Protein AF-A0A1B0D3Q1-F1 (afdb_monomer_lite)

Organism: Phlebotomus papatasi (NCBI:txid29031)

Structure (mmCIF, N/CA/C/O backbone):
data_AF-A0A1B0D3Q1-F1
#
_entry.id   AF-A0A1B0D3Q1-F1
#
loop_
_atom_site.group_PDB
_atom_site.id
_atom_site.type_symbol
_atom_site.label_atom_id
_atom_site.label_alt_id
_atom_site.label_comp_id
_atom_site.label_asym_id
_atom_site.label_entity_id
_atom_site.label_seq_id
_atom_site.pdbx_PDB_ins_code
_atom_site.Cartn_x
_atom_site.Cartn_y
_atom_site.Cartn_z
_atom_site.occupancy
_atom_site.B_iso_or_equiv
_atom_site.auth_seq_id
_atom_site.auth_comp_id
_atom_site.auth_asym_id
_atom_site.auth_atom_id
_atom_site.pdbx_PDB_model_num
ATOM 1 N N . ILE A 1 1 ? 5.737 23.248 0.598 1.00 32.25 1 ILE A N 1
ATOM 2 C CA . ILE A 1 1 ? 5.840 23.048 2.063 1.00 32.25 1 ILE A CA 1
ATOM 3 C C . ILE A 1 1 ? 6.416 21.658 2.251 1.00 32.25 1 ILE A C 1
ATOM 5 O O . ILE A 1 1 ? 5.690 20.685 2.126 1.00 32.25 1 ILE A O 1
ATOM 9 N N . TYR A 1 2 ? 7.735 21.567 2.399 1.00 24.80 2 TYR A N 1
ATOM 10 C CA . TYR A 1 2 ? 8.427 20.301 2.611 1.00 24.80 2 TYR A CA 1
ATOM 11 C C . TYR A 1 2 ? 8.549 20.098 4.118 1.00 24.80 2 TYR A C 1
ATOM 13 O O . TYR A 1 2 ? 9.146 20.929 4.801 1.00 24.80 2 TYR A O 1
ATOM 21 N N . ARG A 1 3 ? 7.948 19.033 4.650 1.00 24.84 3 ARG A N 1
ATOM 22 C CA . ARG A 1 3 ? 8.290 18.532 5.981 1.00 24.84 3 ARG A CA 1
ATOM 23 C C . ARG A 1 3 ? 8.959 17.183 5.801 1.00 24.84 3 ARG A C 1
ATOM 25 O O . ARG A 1 3 ? 8.332 16.208 5.409 1.00 24.84 3 ARG A O 1
ATOM 32 N N . HIS A 1 4 ? 10.262 17.201 6.033 1.00 24.38 4 HIS A N 1
ATOM 33 C CA . HIS A 1 4 ? 11.116 16.036 6.118 1.00 24.38 4 HIS A CA 1
ATOM 34 C C . HIS A 1 4 ? 10.765 15.317 7.428 1.00 24.38 4 HIS A C 1
ATOM 36 O O . HIS A 1 4 ? 10.948 15.885 8.503 1.00 24.38 4 HIS A O 1
ATOM 42 N N . TYR A 1 5 ? 10.229 14.102 7.346 1.00 25.27 5 TYR A N 1
ATOM 43 C CA . TYR A 1 5 ? 10.136 13.200 8.490 1.00 25.27 5 TYR A CA 1
ATOM 44 C C . TYR A 1 5 ? 11.041 12.008 8.198 1.00 25.27 5 TYR A C 1
ATOM 46 O O . TYR A 1 5 ? 10.670 11.085 7.478 1.00 25.27 5 TYR A O 1
ATOM 54 N N . ARG A 1 6 ? 12.264 12.081 8.724 1.00 23.25 6 ARG A N 1
ATOM 55 C CA . ARG A 1 6 ? 13.189 10.955 8.824 1.00 23.25 6 ARG A CA 1
ATOM 56 C C . ARG A 1 6 ? 12.822 10.205 10.101 1.00 23.25 6 ARG A C 1
ATOM 58 O O . ARG A 1 6 ? 12.938 10.772 11.184 1.00 23.25 6 ARG A O 1
ATOM 65 N N . PHE A 1 7 ? 12.339 8.974 9.979 1.00 26.28 7 PHE A N 1
ATOM 66 C CA . PHE A 1 7 ? 12.286 8.055 11.113 1.00 26.28 7 PHE A CA 1
ATOM 67 C C . PHE A 1 7 ? 13.544 7.194 11.059 1.00 26.28 7 PHE A C 1
ATOM 69 O O . PHE A 1 7 ? 13.611 6.228 10.306 1.00 26.28 7 PHE A O 1
ATOM 76 N N . ASP A 1 8 ? 14.551 7.587 11.836 1.00 28.39 8 ASP A N 1
ATOM 77 C CA . ASP A 1 8 ? 15.685 6.728 12.157 1.00 28.39 8 ASP A CA 1
ATOM 78 C C . ASP A 1 8 ? 15.248 5.779 13.288 1.00 28.39 8 ASP A C 1
ATOM 80 O O . ASP A 1 8 ? 15.050 6.202 14.424 1.00 28.39 8 ASP A O 1
ATOM 84 N N . SER A 1 9 ? 15.070 4.496 12.976 1.00 26.42 9 SER A N 1
ATOM 85 C CA . SER A 1 9 ? 15.302 3.397 13.925 1.00 26.42 9 SER A CA 1
ATOM 86 C C . SER A 1 9 ? 15.505 2.109 13.128 1.00 26.42 9 SER A C 1
ATOM 88 O O . SER A 1 9 ? 14.565 1.406 12.773 1.00 26.42 9 SER A O 1
ATOM 90 N N . VAL A 1 10 ? 16.761 1.846 12.774 1.00 32.88 10 VAL A N 1
ATOM 91 C CA . VAL A 1 10 ? 17.195 0.528 12.315 1.00 32.88 10 VAL A CA 1
ATOM 92 C C . VAL A 1 10 ? 17.675 -0.194 13.567 1.00 32.88 10 VAL A C 1
ATOM 94 O O . VAL A 1 10 ? 18.812 -0.004 13.989 1.00 32.88 10 VAL A O 1
ATOM 97 N N . GLU A 1 11 ? 16.795 -0.961 14.209 1.00 28.53 11 GLU A N 1
ATOM 98 C CA . GLU A 1 11 ? 17.248 -2.040 15.086 1.00 28.53 11 GLU A CA 1
ATOM 99 C C . GLU A 1 11 ? 17.377 -3.303 14.236 1.00 28.53 11 GLU A C 1
ATOM 101 O O . GLU A 1 11 ? 16.426 -3.778 13.615 1.00 28.53 11 GLU A O 1
ATOM 106 N N . GLU A 1 12 ? 18.607 -3.796 14.171 1.00 35.34 12 GLU A N 1
ATOM 107 C CA . GLU A 1 12 ? 19.036 -4.996 13.471 1.00 35.34 12 GLU A CA 1
ATOM 108 C C . GLU A 1 12 ? 18.378 -6.224 14.131 1.00 35.34 12 GLU A C 1
ATOM 110 O O . GLU A 1 12 ? 18.886 -6.795 15.095 1.00 35.34 12 GLU A O 1
ATOM 115 N N . LEU A 1 13 ? 17.186 -6.604 13.662 1.00 29.36 13 LEU A N 1
ATOM 116 C CA . LEU A 1 13 ? 16.456 -7.760 14.180 1.00 29.36 13 LEU A CA 1
ATOM 117 C C . LEU A 1 13 ? 16.735 -8.988 13.315 1.00 29.36 13 LEU A C 1
ATOM 119 O O . LEU A 1 13 ? 16.306 -9.104 12.168 1.00 29.36 13 LEU A O 1
ATOM 123 N N . SER A 1 14 ? 17.475 -9.916 13.914 1.00 31.17 14 SER A N 1
ATOM 124 C CA . SER A 1 14 ? 17.754 -11.248 13.391 1.00 31.17 14 SER A CA 1
ATOM 125 C C . SER A 1 14 ? 16.471 -12.004 13.012 1.00 31.17 14 SER A C 1
ATOM 127 O O . SER A 1 14 ? 15.450 -11.972 13.701 1.00 31.17 14 SER A O 1
ATOM 129 N N . PHE A 1 15 ? 16.546 -12.688 11.869 1.00 42.88 15 PHE A N 1
ATOM 130 C CA . PHE A 1 15 ? 15.446 -13.362 11.185 1.00 42.88 15 PHE A CA 1
ATOM 131 C C . PHE A 1 15 ? 14.835 -14.491 12.032 1.00 42.88 15 PHE A C 1
ATOM 133 O O . PHE A 1 15 ? 15.349 -15.610 12.059 1.00 42.88 15 PHE A O 1
ATOM 140 N N . HIS A 1 16 ? 13.702 -14.225 12.695 1.00 28.91 16 HIS A N 1
ATOM 141 C CA . HIS A 1 16 ? 12.906 -15.257 13.362 1.00 28.91 16 HIS A CA 1
ATOM 142 C C . HIS A 1 16 ? 11.409 -15.145 12.991 1.00 28.91 16 HIS A C 1
ATOM 144 O O . HIS A 1 16 ? 10.838 -14.057 13.107 1.00 28.91 16 HIS A O 1
ATOM 150 N N . PRO A 1 17 ? 10.719 -16.242 12.592 1.00 35.19 17 PRO A N 1
ATOM 151 C CA . PRO A 1 17 ? 9.353 -16.201 12.035 1.00 35.19 17 PRO A CA 1
ATOM 152 C C . PRO A 1 17 ? 8.269 -15.644 12.972 1.00 35.19 17 PRO A C 1
ATOM 154 O O . PRO A 1 17 ? 7.161 -15.354 12.533 1.00 35.19 17 PRO A O 1
ATOM 157 N N . ARG A 1 18 ? 8.566 -15.488 14.269 1.00 29.66 18 ARG A N 1
ATOM 158 C CA . ARG A 1 18 ? 7.626 -14.965 15.272 1.00 29.66 18 ARG A CA 1
ATOM 159 C C . ARG A 1 18 ? 7.553 -13.432 15.326 1.00 29.66 18 ARG A C 1
ATOM 161 O O . ARG A 1 18 ? 6.660 -12.917 15.983 1.00 29.66 18 ARG A O 1
ATOM 168 N N . ILE A 1 19 ? 8.444 -12.699 14.648 1.00 38.44 19 ILE A N 1
ATOM 169 C CA . ILE A 1 19 ? 8.492 -11.222 14.717 1.00 38.44 19 ILE A CA 1
ATOM 170 C C . ILE A 1 19 ? 7.428 -10.557 13.815 1.00 38.44 19 ILE A C 1
ATOM 172 O O . ILE A 1 19 ? 6.986 -9.441 14.087 1.00 38.44 19 ILE A O 1
ATOM 176 N N . TYR A 1 20 ? 6.900 -11.265 12.811 1.00 38.53 20 TYR A N 1
ATOM 177 C CA . TYR A 1 20 ? 5.835 -10.739 11.945 1.00 38.53 20 TYR A CA 1
ATOM 178 C C . TYR A 1 20 ? 4.463 -10.612 12.627 1.00 38.53 20 TYR A C 1
ATOM 180 O O . TYR A 1 20 ? 3.563 -10.008 12.049 1.00 38.53 20 TYR A O 1
ATOM 188 N N . SER A 1 21 ? 4.277 -11.097 13.863 1.00 38.25 21 SER A N 1
ATOM 189 C CA . SER A 1 21 ? 2.992 -10.945 14.563 1.00 38.25 21 SER A CA 1
ATOM 190 C C . SER A 1 21 ? 2.682 -9.502 14.994 1.00 38.25 21 SER A C 1
ATOM 192 O O . SER A 1 21 ? 1.564 -9.244 15.431 1.00 38.25 21 SER A O 1
ATOM 194 N N . ASN A 1 22 ? 3.638 -8.567 14.880 1.00 40.72 22 ASN A N 1
ATOM 195 C CA . ASN A 1 22 ? 3.482 -7.172 15.317 1.00 40.72 22 ASN A CA 1
ATOM 196 C C . ASN A 1 22 ? 3.715 -6.111 14.227 1.00 40.72 22 ASN A C 1
ATOM 198 O O . ASN A 1 22 ? 3.597 -4.921 14.520 1.00 40.72 22 ASN A O 1
ATOM 202 N N . ILE A 1 23 ? 3.981 -6.489 12.972 1.00 47.00 23 ILE A N 1
ATOM 203 C CA . ILE A 1 23 ? 4.031 -5.508 11.878 1.00 47.00 23 ILE A CA 1
ATOM 204 C C . ILE A 1 23 ? 2.596 -5.247 11.423 1.00 47.00 23 ILE A C 1
ATOM 206 O O . ILE A 1 23 ? 2.022 -5.968 10.609 1.00 47.00 23 ILE A O 1
ATOM 210 N N . SER A 1 24 ? 1.971 -4.225 12.002 1.00 59.94 24 SER A N 1
ATOM 211 C CA . SER A 1 24 ? 0.641 -3.804 11.582 1.00 59.94 24 SER A CA 1
ATOM 212 C C . SER A 1 24 ? 0.722 -3.084 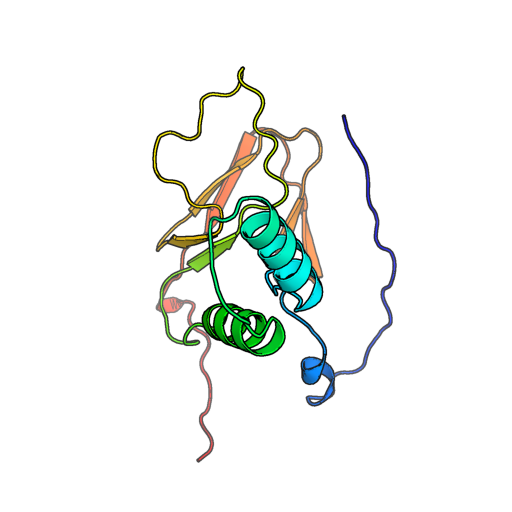10.242 1.00 59.94 24 SER A C 1
ATOM 214 O O . SER A 1 24 ? 1.492 -2.135 10.103 1.00 59.94 24 SER A O 1
ATOM 216 N N . SER A 1 25 ? -0.117 -3.494 9.287 1.00 76.94 25 SER A N 1
ATOM 217 C CA . SER A 1 25 ? -0.323 -2.756 8.038 1.00 76.94 25 SER A CA 1
ATOM 218 C C . SER A 1 25 ? -0.517 -1.268 8.323 1.00 76.94 25 SER A C 1
ATOM 220 O O . SER A 1 25 ? -1.319 -0.894 9.178 1.00 76.94 25 SER A O 1
ATOM 222 N N . ILE A 1 26 ? 0.170 -0.411 7.572 1.00 80.31 26 ILE A N 1
ATOM 223 C CA . ILE A 1 26 ? 0.018 1.043 7.697 1.00 80.31 26 ILE A CA 1
ATOM 224 C C . ILE A 1 26 ? -1.394 1.523 7.307 1.00 80.31 26 ILE A C 1
ATOM 226 O O . ILE A 1 26 ? -1.774 2.648 7.614 1.00 80.31 26 ILE A O 1
ATOM 230 N N . ASN A 1 27 ? -2.175 0.661 6.646 1.00 87.50 27 ASN A N 1
ATOM 231 C CA . ASN A 1 27 ? -3.573 0.894 6.286 1.00 87.50 27 ASN A CA 1
ATOM 232 C C . ASN A 1 27 ? -4.559 0.422 7.372 1.00 87.50 27 ASN A C 1
ATOM 234 O O . ASN A 1 27 ? -5.773 0.496 7.165 1.00 87.50 27 ASN A O 1
ATOM 238 N N . ARG A 1 28 ? -4.059 -0.088 8.507 1.00 89.62 28 ARG A N 1
ATOM 239 C CA . ARG A 1 28 ? -4.871 -0.581 9.621 1.00 89.62 28 ARG A CA 1
ATOM 240 C C . ARG A 1 28 ? -5.671 0.557 10.251 1.00 89.62 28 ARG A C 1
ATOM 242 O O . ARG A 1 28 ? -5.122 1.599 10.595 1.00 89.62 28 ARG A O 1
ATOM 249 N N . LEU A 1 29 ? -6.956 0.313 10.482 1.00 91.75 29 LEU A N 1
ATOM 250 C CA . LEU A 1 29 ? -7.825 1.192 11.252 1.00 91.75 29 LEU A CA 1
ATOM 251 C C . LEU A 1 29 ? -7.815 0.769 12.726 1.00 91.75 29 LEU A C 1
ATOM 253 O O . LEU A 1 29 ? -8.032 -0.407 13.041 1.00 91.75 29 LEU A O 1
ATOM 257 N N . SER A 1 30 ? -7.539 1.709 13.630 1.00 93.25 30 SER A N 1
ATOM 258 C CA . SER A 1 30 ? -7.579 1.445 15.073 1.00 93.25 30 SER A CA 1
ATOM 259 C C . SER A 1 30 ? -9.012 1.549 15.616 1.00 93.25 30 SER A C 1
ATOM 261 O O . SER A 1 30 ? -9.785 2.362 15.101 1.00 93.25 30 SER A O 1
ATOM 263 N N . PRO A 1 31 ? -9.376 0.800 16.678 1.00 95.12 31 PRO A N 1
ATOM 264 C CA . PRO A 1 31 ? -10.666 0.972 17.351 1.00 95.12 31 PRO A CA 1
ATOM 265 C C . PRO A 1 31 ? -10.905 2.422 17.779 1.00 95.12 31 PRO A C 1
ATOM 267 O O . PRO A 1 31 ? -11.985 2.948 17.558 1.00 95.12 31 PRO A O 1
ATOM 270 N N . LYS A 1 32 ? -9.867 3.117 18.257 1.00 95.12 32 LYS A N 1
ATOM 271 C CA . LYS A 1 32 ? -9.951 4.532 18.634 1.00 95.12 32 LYS A CA 1
ATOM 272 C C . LYS A 1 32 ? -10.390 5.436 17.475 1.00 95.12 32 LYS A C 1
ATOM 274 O O . LYS A 1 32 ? -11.255 6.282 17.662 1.00 95.12 32 LYS A O 1
ATOM 279 N N . ASN A 1 33 ? -9.845 5.246 16.268 1.00 94.81 33 ASN A N 1
ATOM 280 C CA . ASN A 1 33 ? -10.295 6.027 15.108 1.00 94.81 33 ASN A CA 1
ATOM 281 C C . ASN A 1 33 ? -11.758 5.730 14.761 1.00 94.81 33 ASN A C 1
ATOM 283 O O . ASN A 1 33 ? -12.480 6.623 14.326 1.00 94.81 33 ASN A O 1
ATOM 287 N N . VAL A 1 34 ? -12.207 4.488 14.962 1.00 96.44 34 VAL A N 1
ATOM 288 C CA . VAL A 1 34 ? -13.617 4.130 14.782 1.00 96.44 34 VAL A CA 1
ATOM 289 C C . VAL A 1 34 ? -14.489 4.791 15.850 1.00 96.44 34 VAL A C 1
ATOM 291 O O . VAL A 1 34 ? -15.518 5.355 15.500 1.00 96.44 34 VAL A O 1
ATOM 294 N N . GLU A 1 35 ? -14.087 4.785 17.123 1.00 95.75 35 GLU A N 1
ATOM 295 C CA . GLU A 1 35 ? -14.813 5.454 18.217 1.00 95.75 35 GLU A CA 1
ATOM 296 C C . GLU A 1 35 ? -14.990 6.953 17.955 1.00 95.75 35 GLU A C 1
ATOM 298 O O . GLU A 1 35 ? -16.086 7.490 18.130 1.00 95.75 35 GLU A O 1
ATOM 303 N N . GLU A 1 36 ? -13.937 7.623 17.483 1.00 95.94 36 GLU A N 1
ATOM 304 C CA . GLU A 1 36 ? -13.979 9.038 17.104 1.00 95.94 36 GLU A CA 1
ATOM 305 C C . GLU A 1 36 ? -15.019 9.285 15.994 1.00 95.94 36 GLU A C 1
ATOM 307 O O . GLU A 1 36 ? -15.860 10.177 16.119 1.00 95.94 36 GLU A O 1
ATOM 312 N N . LEU A 1 37 ? -15.034 8.452 14.946 1.00 94.94 37 LEU A N 1
ATOM 313 C CA . LEU A 1 37 ? -16.021 8.543 13.862 1.00 94.94 37 LEU A CA 1
ATOM 314 C C . LEU A 1 37 ? -17.451 8.251 14.337 1.00 94.94 37 LEU A C 1
ATOM 316 O O . LEU A 1 37 ? -18.383 8.970 13.973 1.00 94.94 37 LEU A O 1
ATOM 320 N N . LEU A 1 38 ? -17.638 7.218 15.161 1.00 94.31 38 LEU A N 1
ATOM 321 C CA . LEU A 1 38 ? -18.941 6.863 15.727 1.00 94.31 38 LEU A CA 1
ATOM 322 C C . LEU A 1 38 ? -19.499 7.993 16.596 1.00 94.31 38 LEU A C 1
ATOM 324 O O . LEU A 1 38 ? -20.684 8.306 16.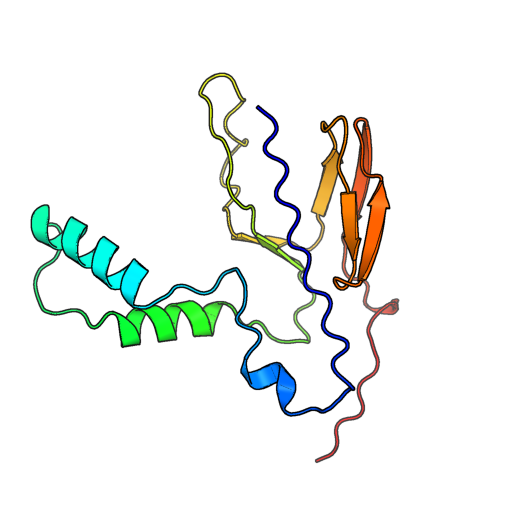496 1.00 94.31 38 LEU A O 1
ATOM 328 N N . THR A 1 39 ? -18.642 8.649 17.380 1.00 92.88 39 THR A N 1
ATOM 329 C CA . THR A 1 39 ? -19.018 9.804 18.205 1.00 92.88 39 THR A CA 1
ATOM 330 C C . THR A 1 39 ? -19.540 10.955 17.341 1.00 92.88 39 THR A C 1
ATOM 332 O O . THR A 1 39 ? -20.595 11.513 17.640 1.00 92.88 39 THR A O 1
ATOM 335 N N . ILE A 1 40 ? -18.858 11.277 16.235 1.00 94.44 40 ILE A N 1
ATOM 336 C CA . ILE A 1 40 ? -19.291 12.327 15.293 1.00 94.44 40 ILE A CA 1
ATOM 337 C C . ILE A 1 40 ? -20.664 11.991 14.691 1.00 94.44 40 ILE A C 1
ATOM 339 O O . ILE A 1 40 ? -21.553 12.842 14.635 1.00 94.44 40 ILE A O 1
ATOM 343 N N . LEU A 1 41 ? -20.866 10.741 14.263 1.00 93.25 41 LEU A N 1
ATOM 344 C CA . LEU A 1 41 ? -22.124 10.304 13.652 1.00 93.25 41 LEU A CA 1
ATOM 345 C C . LEU A 1 41 ? -23.297 10.315 14.642 1.00 93.25 41 LEU A C 1
ATOM 347 O O . LEU A 1 41 ? -24.411 10.688 14.267 1.00 93.25 41 LEU A O 1
ATOM 351 N N . GLN A 1 42 ? -23.051 9.936 15.898 1.00 90.12 42 GLN A N 1
ATOM 352 C CA . GLN A 1 42 ? -24.047 9.995 16.969 1.00 90.12 42 GLN A CA 1
ATOM 353 C C . GLN A 1 42 ? -24.421 11.441 17.310 1.00 90.12 42 GLN A C 1
ATOM 355 O O . GLN A 1 42 ? -25.603 11.743 17.447 1.00 90.12 42 GLN A O 1
ATOM 360 N N . GLN A 1 43 ? -23.447 12.355 17.376 1.00 90.38 43 GLN A N 1
ATOM 361 C CA . GLN A 1 43 ? -23.704 13.784 17.603 1.00 90.38 43 GLN A CA 1
ATOM 362 C C . GLN A 1 43 ? -24.557 14.414 16.494 1.00 90.38 43 GLN A C 1
ATOM 364 O O . GLN A 1 43 ? -25.385 15.279 16.770 1.00 90.38 43 GLN A O 1
ATOM 369 N N . GLY A 1 44 ? -24.385 13.966 15.247 1.00 88.88 44 GLY A N 1
ATOM 370 C CA . GLY A 1 44 ? -25.208 14.397 14.115 1.00 88.88 44 GLY A CA 1
ATOM 371 C C . GLY A 1 44 ? -26.579 13.715 14.013 1.00 88.88 44 GLY A C 1
ATOM 372 O O . GLY A 1 44 ? -27.295 13.969 13.047 1.00 88.88 44 GLY A O 1
ATOM 373 N N . ASN A 1 45 ? -26.951 12.837 14.958 1.00 84.88 45 ASN A N 1
ATOM 374 C CA . ASN A 1 45 ? -28.138 11.969 14.883 1.00 84.88 45 ASN A CA 1
ATOM 375 C C . ASN A 1 45 ? -28.223 11.153 13.573 1.00 84.88 45 ASN A C 1
ATOM 377 O O . ASN A 1 45 ? -29.311 10.801 13.119 1.00 84.88 45 ASN A O 1
ATOM 381 N N . HIS A 1 46 ? -27.081 10.849 12.946 1.00 83.75 46 HIS A N 1
ATOM 382 C CA . HIS A 1 46 ? -27.033 10.099 11.686 1.00 83.75 46 HIS A CA 1
ATOM 383 C C . HIS A 1 46 ? -27.190 8.589 11.894 1.00 83.75 46 HIS A C 1
ATOM 385 O O . HIS A 1 46 ? -27.575 7.877 10.968 1.00 83.75 46 HIS A O 1
ATOM 391 N N . ILE A 1 47 ? -26.890 8.099 13.099 1.00 84.44 47 ILE A N 1
ATOM 392 C CA . ILE A 1 47 ? -26.988 6.689 13.481 1.00 84.44 47 ILE A CA 1
ATOM 393 C C . ILE A 1 47 ? -27.589 6.563 14.885 1.00 84.44 47 ILE A C 1
ATOM 395 O O . ILE A 1 47 ? -27.346 7.404 15.749 1.00 84.44 47 ILE A O 1
ATOM 399 N N . GLY A 1 48 ? -28.357 5.498 15.115 1.00 79.69 48 GLY A N 1
ATOM 400 C CA . GLY A 1 48 ? -28.866 5.116 16.433 1.00 79.69 48 GLY A CA 1
ATOM 401 C C . GLY A 1 48 ? -28.282 3.779 16.890 1.00 79.69 48 GLY A C 1
ATOM 402 O O . GLY A 1 48 ? -27.924 2.940 16.065 1.00 79.69 48 GLY A O 1
ATOM 403 N N . GLY A 1 49 ? -28.217 3.568 18.206 1.00 82.50 49 GLY A N 1
ATOM 404 C CA . GLY A 1 49 ? -27.750 2.316 18.811 1.00 82.50 49 GLY A CA 1
ATOM 405 C C . GLY A 1 49 ? -26.259 2.288 19.167 1.00 82.50 49 GLY A C 1
ATOM 406 O O . GLY A 1 49 ? -25.496 3.205 18.863 1.00 82.50 49 GLY A O 1
ATOM 407 N N . HIS A 1 50 ? -25.860 1.222 19.863 1.00 83.25 50 HIS A N 1
ATOM 408 C CA . HIS A 1 50 ? -24.474 0.985 20.260 1.00 83.25 50 HIS A CA 1
ATOM 409 C C . HIS A 1 50 ? -23.763 0.154 19.186 1.00 83.25 50 HIS A C 1
ATOM 411 O O . HIS A 1 50 ? -24.147 -0.985 18.927 1.00 83.25 50 HIS A O 1
ATOM 417 N N . LEU A 1 51 ? -22.740 0.737 18.560 1.00 91.88 51 LEU A N 1
ATOM 418 C CA . LEU A 1 51 ? -21.848 0.053 17.628 1.00 91.88 51 LEU A CA 1
ATOM 419 C C . LEU A 1 51 ? -20.501 -0.188 18.312 1.00 91.88 51 LEU A C 1
ATOM 421 O O . LEU A 1 51 ? -19.947 0.727 18.918 1.00 91.88 51 LEU A O 1
ATOM 425 N N . ASP A 1 52 ? -19.976 -1.407 18.198 1.00 94.12 52 ASP A N 1
ATOM 426 C CA . ASP A 1 52 ? -18.688 -1.781 18.784 1.00 94.12 52 ASP A CA 1
ATOM 427 C C . ASP A 1 52 ? -17.539 -1.443 17.824 1.00 94.12 52 ASP A C 1
ATOM 429 O O . ASP A 1 52 ? -17.388 -2.026 16.742 1.00 94.12 52 ASP A O 1
ATOM 433 N N . ALA A 1 53 ? -16.703 -0.496 18.242 1.00 95.56 53 ALA A N 1
ATOM 434 C CA . ALA A 1 53 ? -15.554 -0.037 17.482 1.00 95.56 53 ALA A CA 1
ATOM 435 C C . ALA A 1 53 ? -14.496 -1.125 17.243 1.00 95.56 53 ALA A C 1
ATOM 437 O O . ALA A 1 53 ? -13.850 -1.122 16.192 1.00 95.56 53 ALA A O 1
ATOM 438 N N . ASN A 1 54 ? -14.329 -2.076 18.168 1.00 95.88 54 ASN A N 1
ATOM 439 C CA . ASN A 1 54 ? -13.388 -3.181 18.001 1.00 95.88 54 ASN A CA 1
ATOM 440 C C . ASN A 1 54 ? -13.848 -4.119 16.894 1.00 95.88 54 ASN A C 1
ATOM 442 O O . ASN A 1 54 ? -13.043 -4.481 16.038 1.00 95.88 54 ASN A O 1
ATOM 446 N N . VAL A 1 55 ? -15.136 -4.468 16.875 1.00 96.12 55 VAL A N 1
ATOM 447 C CA . VAL A 1 55 ? -15.715 -5.343 15.845 1.00 96.12 55 VAL A CA 1
ATOM 448 C C . VAL A 1 55 ? -15.587 -4.701 14.465 1.00 96.12 55 VAL A C 1
ATOM 450 O O . VAL A 1 55 ? -15.137 -5.346 13.518 1.00 96.12 55 VAL A O 1
ATOM 453 N N . ILE A 1 56 ? -15.906 -3.410 14.350 1.00 96.12 56 ILE A N 1
ATOM 454 C CA . ILE A 1 56 ? -15.795 -2.673 13.085 1.00 96.12 56 ILE A CA 1
ATOM 455 C C . ILE A 1 56 ? -14.335 -2.576 12.630 1.00 96.12 56 ILE A C 1
ATOM 457 O O . ILE A 1 56 ? -14.035 -2.852 11.468 1.00 96.12 56 ILE A O 1
ATOM 461 N N . ALA A 1 57 ? -13.414 -2.214 13.529 1.00 95.56 57 ALA A N 1
ATOM 462 C CA . ALA A 1 57 ? -11.995 -2.135 13.203 1.00 95.56 57 ALA A CA 1
ATOM 463 C C . ALA A 1 57 ? -11.444 -3.505 12.781 1.00 95.56 57 ALA A C 1
ATOM 465 O O . ALA A 1 57 ? -10.699 -3.593 11.807 1.00 95.56 57 ALA A O 1
ATOM 466 N N . GLN A 1 58 ? -11.812 -4.583 13.478 1.00 94.44 58 GLN A N 1
ATOM 467 C CA . GLN A 1 58 ? -11.421 -5.946 13.118 1.00 94.44 58 GLN A CA 1
ATOM 468 C C . GLN A 1 58 ? -11.936 -6.328 11.729 1.00 94.44 58 GLN A C 1
ATOM 470 O O . GLN A 1 58 ? -11.144 -6.774 10.900 1.00 94.44 58 GLN A O 1
ATOM 475 N N . GLU A 1 59 ? -13.218 -6.098 11.443 1.00 95.31 59 GLU A N 1
ATOM 476 C CA . GLU A 1 59 ? -13.805 -6.434 10.144 1.00 95.31 59 GLU A CA 1
ATOM 477 C C . GLU A 1 59 ? -13.203 -5.600 9.005 1.00 95.31 59 GLU A C 1
ATOM 479 O O . GLU A 1 59 ? -12.900 -6.139 7.941 1.00 95.31 59 GLU A O 1
ATOM 484 N N . TYR A 1 60 ? -12.951 -4.306 9.225 1.00 93.44 60 TYR A N 1
ATOM 485 C CA . TYR A 1 60 ? -12.241 -3.470 8.257 1.00 93.44 60 TYR A CA 1
ATOM 486 C C . TYR A 1 60 ? -10.827 -4.001 7.992 1.00 93.44 60 TYR A C 1
ATOM 488 O O . TYR A 1 60 ? -10.430 -4.183 6.842 1.00 93.44 60 TYR A O 1
ATOM 496 N N . ASN A 1 61 ? -10.071 -4.294 9.052 1.00 91.69 61 ASN A N 1
ATOM 497 C CA . ASN A 1 61 ? -8.687 -4.749 8.946 1.00 91.69 61 ASN A CA 1
ATOM 498 C C . ASN A 1 61 ? -8.573 -6.125 8.285 1.00 91.69 61 ASN A C 1
ATOM 500 O O . ASN A 1 61 ? -7.634 -6.357 7.527 1.00 91.69 61 ASN A O 1
ATOM 504 N N . ARG A 1 62 ? -9.548 -7.014 8.503 1.00 89.81 62 ARG A N 1
ATOM 505 C CA . ARG A 1 62 ? -9.623 -8.317 7.830 1.00 89.81 62 ARG A CA 1
ATOM 506 C C . ARG A 1 62 ? -9.718 -8.169 6.309 1.00 89.81 62 ARG A C 1
ATOM 508 O O . ARG A 1 62 ? -9.166 -8.989 5.587 1.00 89.81 62 ARG A O 1
ATOM 515 N N . ARG A 1 63 ? -10.365 -7.106 5.818 1.00 89.25 63 ARG A N 1
ATOM 516 C CA . ARG A 1 63 ? -10.498 -6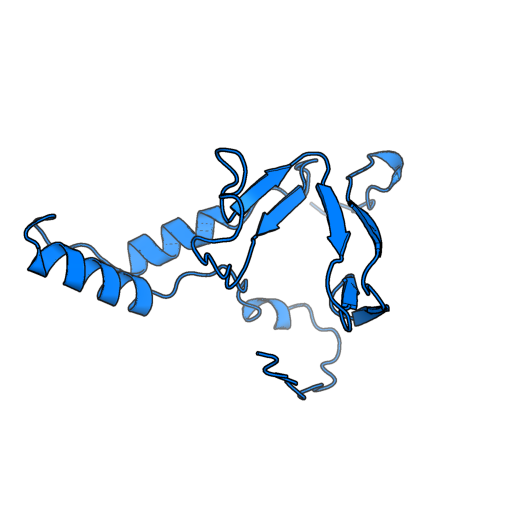.802 4.380 1.00 89.25 63 ARG A CA 1
ATOM 517 C C . ARG A 1 63 ? -9.249 -6.174 3.757 1.00 89.25 63 ARG A C 1
ATOM 519 O O . ARG A 1 63 ? -9.224 -5.982 2.546 1.00 89.25 63 ARG A O 1
ATOM 526 N N . LEU A 1 64 ? -8.233 -5.824 4.552 1.00 87.56 64 LEU A N 1
ATOM 527 C CA . LEU A 1 64 ? -6.943 -5.361 4.025 1.00 87.56 64 LEU A CA 1
ATOM 528 C C . LEU A 1 64 ? -6.099 -6.515 3.477 1.00 87.56 64 LEU A C 1
ATOM 530 O O . LEU A 1 64 ? -5.203 -6.280 2.671 1.00 87.56 64 LEU A O 1
ATOM 534 N N . VAL A 1 65 ? -6.369 -7.739 3.934 1.00 86.56 65 VAL A N 1
ATOM 535 C CA . VAL A 1 65 ? -5.687 -8.947 3.473 1.00 86.56 65 VAL A CA 1
ATOM 536 C C . VAL A 1 65 ? -6.345 -9.418 2.181 1.00 86.56 65 VAL A C 1
ATOM 538 O O . VAL A 1 65 ? -7.569 -9.512 2.099 1.00 86.56 65 VAL A O 1
ATOM 541 N N . PHE A 1 66 ? -5.527 -9.727 1.182 1.00 85.19 66 PHE A N 1
ATOM 542 C CA . PHE A 1 66 ? -5.946 -10.326 -0.081 1.00 85.19 66 PHE A CA 1
ATOM 543 C C . PHE A 1 66 ? -5.131 -11.602 -0.348 1.00 85.19 66 PHE A C 1
ATOM 545 O O . PHE A 1 66 ? -4.072 -11.771 0.266 1.00 85.19 66 PHE A O 1
ATOM 552 N N . PRO A 1 67 ? -5.635 -12.527 -1.186 1.00 86.44 67 PRO A N 1
ATOM 553 C CA . PRO A 1 67 ? -4.954 -13.788 -1.458 1.00 86.44 67 PRO A CA 1
ATOM 554 C C . PRO A 1 67 ? -3.549 -13.568 -2.045 1.00 86.44 67 PRO A C 1
ATOM 556 O O . PRO A 1 67 ? -3.380 -12.666 -2.868 1.00 86.44 67 PRO A O 1
ATOM 559 N N . PRO A 1 68 ? -2.541 -14.367 -1.649 1.00 85.25 68 PRO A N 1
ATOM 560 C CA . PRO A 1 68 ? -1.176 -14.228 -2.163 1.00 85.25 68 PRO A CA 1
ATOM 561 C C . PRO A 1 68 ? -1.055 -14.563 -3.660 1.00 85.25 68 PRO A C 1
ATOM 563 O O . PRO A 1 68 ? -0.080 -14.176 -4.293 1.00 85.25 68 PRO A O 1
ATOM 566 N N . ASP A 1 69 ? -2.036 -15.272 -4.215 1.00 85.31 69 ASP A N 1
ATOM 567 C CA . ASP A 1 69 ? -2.169 -15.650 -5.620 1.00 85.31 69 ASP A CA 1
ATOM 568 C C . ASP A 1 69 ? -3.058 -14.689 -6.433 1.00 85.31 69 ASP A C 1
ATOM 570 O O . ASP A 1 69 ? -3.268 -14.909 -7.627 1.00 85.31 69 ASP A O 1
ATOM 574 N N . ASP A 1 70 ? -3.572 -13.606 -5.830 1.00 89.69 70 ASP A N 1
ATOM 575 C CA . ASP A 1 70 ? -4.281 -12.564 -6.578 1.00 89.69 70 ASP A CA 1
ATOM 576 C C . ASP A 1 70 ? -3.292 -11.856 -7.524 1.00 89.69 70 ASP A C 1
ATOM 578 O O . ASP A 1 70 ? -2.314 -11.261 -7.065 1.00 89.69 70 ASP A O 1
ATOM 582 N N . PRO A 1 71 ? -3.523 -11.869 -8.849 1.00 88.44 71 PRO A N 1
ATOM 583 C CA . PRO A 1 71 ? -2.579 -11.302 -9.802 1.00 88.44 71 PRO A CA 1
ATOM 584 C C . PRO A 1 71 ? -2.625 -9.770 -9.838 1.00 88.44 71 PRO A C 1
ATOM 586 O O . PRO A 1 71 ? -1.931 -9.166 -10.648 1.00 88.44 71 PRO A O 1
ATOM 589 N N . ARG A 1 72 ? -3.469 -9.103 -9.046 1.00 92.00 72 ARG A N 1
ATOM 590 C CA . ARG A 1 72 ? -3.604 -7.641 -9.059 1.00 92.00 72 ARG A CA 1
ATOM 591 C C . ARG A 1 72 ? -2.702 -6.991 -8.017 1.00 92.00 72 ARG A C 1
ATOM 593 O O . ARG A 1 72 ? -2.497 -7.497 -6.921 1.00 92.00 72 ARG A O 1
ATOM 600 N N . LEU A 1 73 ? -2.253 -5.783 -8.327 1.00 91.81 73 LEU A N 1
ATOM 601 C CA . LEU A 1 73 ? -1.586 -4.894 -7.386 1.00 91.81 73 LEU A CA 1
ATOM 602 C C . LEU A 1 73 ? -2.623 -4.191 -6.511 1.00 91.81 73 LEU A C 1
ATOM 604 O O . LEU A 1 73 ? -3.541 -3.553 -7.026 1.00 91.81 73 LEU A O 1
ATOM 608 N N . CYS A 1 74 ? -2.446 -4.248 -5.196 1.00 90.62 74 CYS A N 1
ATOM 609 C CA . CYS A 1 74 ? -3.156 -3.381 -4.261 1.00 90.62 74 CYS A CA 1
ATOM 610 C C . CYS A 1 74 ? -2.357 -2.087 -4.073 1.00 90.62 74 CYS A C 1
ATOM 612 O O . CYS A 1 74 ? -1.158 -2.136 -3.795 1.00 90.62 74 CYS A O 1
ATOM 614 N N . TYR A 1 75 ? -3.004 -0.930 -4.203 1.00 90.62 75 TYR A N 1
ATOM 615 C CA . TYR A 1 75 ? -2.369 0.366 -3.960 1.00 90.62 75 TYR A CA 1
ATOM 616 C C . TYR A 1 75 ? -3.119 1.161 -2.895 1.00 90.62 75 TYR A C 1
ATOM 618 O O . TYR A 1 75 ? -4.324 1.001 -2.713 1.00 90.62 75 TYR A O 1
ATOM 626 N N . SER A 1 76 ? -2.405 2.065 -2.221 1.00 91.00 76 SER A N 1
ATOM 627 C CA . SER A 1 76 ? -2.989 3.061 -1.321 1.00 91.00 76 SER A CA 1
ATOM 628 C C . SER A 1 76 ? -2.304 4.417 -1.489 1.00 91.00 76 SER A C 1
ATOM 630 O O . SER A 1 76 ? -1.083 4.504 -1.370 1.00 91.00 76 SER A O 1
ATOM 632 N N . ILE A 1 77 ? -3.087 5.468 -1.722 1.00 88.94 77 ILE A N 1
ATOM 633 C CA . ILE A 1 77 ? -2.654 6.867 -1.757 1.00 88.94 77 ILE A CA 1
ATOM 634 C C . ILE A 1 77 ? -2.766 7.428 -0.338 1.00 88.94 77 ILE A C 1
ATOM 636 O O . ILE A 1 77 ? -3.787 7.273 0.331 1.00 88.94 77 ILE A O 1
ATOM 640 N N . ARG A 1 78 ? -1.701 8.073 0.136 1.00 87.19 78 ARG A N 1
ATOM 641 C CA . ARG A 1 78 ? -1.574 8.552 1.515 1.00 87.19 78 ARG A CA 1
ATOM 642 C C . ARG A 1 78 ? -1.422 10.062 1.551 1.00 87.19 78 ARG A C 1
ATOM 644 O O . ARG A 1 78 ? -0.715 10.614 0.715 1.00 87.19 78 ARG A O 1
ATOM 651 N N . GLU A 1 79 ? -2.062 10.686 2.542 1.00 84.44 79 GLU A N 1
ATOM 652 C CA . GLU A 1 79 ? -1.964 12.128 2.824 1.00 84.44 79 GLU A CA 1
ATOM 653 C C . GLU A 1 79 ? -2.168 12.998 1.570 1.00 84.44 79 GLU A C 1
ATOM 655 O O . GLU A 1 79 ? -1.408 13.928 1.300 1.00 84.44 79 GLU A O 1
ATOM 660 N N . GLU A 1 80 ? -3.179 12.665 0.759 1.00 82.69 80 GLU A N 1
ATOM 661 C CA . GLU A 1 80 ? -3.455 13.402 -0.472 1.00 82.69 80 GLU A CA 1
ATOM 662 C C . GLU A 1 80 ? -3.833 14.854 -0.153 1.00 82.69 80 GLU A C 1
ATOM 664 O O . GLU A 1 80 ? -4.837 15.133 0.506 1.00 82.69 80 GLU A O 1
ATOM 669 N N . ILE A 1 81 ? -3.047 15.798 -0.669 1.00 79.06 81 ILE A N 1
ATOM 670 C CA . ILE A 1 81 ? -3.330 17.223 -0.517 1.00 79.06 81 ILE A CA 1
ATOM 671 C C . ILE A 1 81 ? -4.225 17.675 -1.673 1.00 79.06 81 ILE A C 1
ATOM 673 O O . ILE A 1 81 ? -3.749 17.999 -2.762 1.00 79.06 81 ILE A O 1
ATOM 677 N N . ARG A 1 82 ? -5.533 17.756 -1.418 1.00 70.75 82 ARG A N 1
ATOM 678 C CA . ARG A 1 82 ? -6.513 18.298 -2.370 1.00 70.75 82 ARG A CA 1
ATOM 679 C C . ARG A 1 82 ? -6.674 19.803 -2.166 1.00 70.75 82 ARG A C 1
ATOM 681 O O . ARG A 1 82 ? -7.440 20.251 -1.319 1.00 70.75 82 ARG A O 1
ATOM 688 N N . VAL A 1 83 ? -5.937 20.597 -2.941 1.00 68.19 83 VAL A N 1
ATOM 689 C CA . VAL A 1 83 ? -6.171 22.050 -3.064 1.00 68.19 83 VAL A CA 1
ATOM 690 C C . VAL A 1 83 ? -6.987 22.298 -4.329 1.00 68.19 83 VAL A C 1
ATOM 692 O O . VAL A 1 83 ? -6.653 21.742 -5.369 1.00 68.19 83 VAL A O 1
ATOM 695 N N . GLY A 1 84 ? -8.011 23.156 -4.274 1.00 62.22 84 GLY A N 1
ATOM 696 C CA . GLY A 1 84 ? -8.963 23.382 -5.378 1.00 62.22 84 GLY A CA 1
ATOM 697 C C . GLY A 1 84 ? -8.388 23.909 -6.705 1.00 62.22 84 GLY A C 1
ATOM 698 O O . GLY A 1 84 ? -9.143 24.101 -7.650 1.00 62.22 84 GLY A O 1
ATOM 699 N N . VAL A 1 85 ? -7.076 24.153 -6.787 1.00 59.44 85 VAL A N 1
ATOM 700 C CA . VAL A 1 85 ? -6.356 24.516 -8.023 1.00 59.44 85 VAL A CA 1
ATOM 701 C C . VAL A 1 85 ? -5.741 23.313 -8.741 1.00 59.44 85 VAL A C 1
ATOM 703 O O . VAL A 1 85 ? -5.325 23.436 -9.891 1.00 59.44 85 VAL A O 1
ATOM 706 N N . TRP A 1 86 ? -5.666 22.153 -8.085 1.00 60.28 86 TRP A N 1
ATOM 707 C CA . TRP A 1 86 ? -5.291 20.912 -8.748 1.00 60.28 86 TRP A CA 1
ATOM 708 C C . TRP A 1 86 ? -6.506 20.383 -9.502 1.00 60.28 86 TRP A C 1
ATOM 710 O O . TRP A 1 86 ? -7.619 20.463 -8.974 1.00 60.28 86 TRP A O 1
ATOM 720 N N . PRO A 1 87 ? -6.336 19.846 -10.724 1.00 57.50 87 PRO A N 1
ATOM 721 C CA . PRO A 1 87 ? -7.422 19.108 -11.340 1.00 57.50 87 PRO A CA 1
ATOM 722 C C . PRO A 1 87 ? -7.827 18.029 -10.339 1.00 57.50 87 PRO A C 1
ATOM 724 O O . PRO A 1 87 ? -6.970 17.248 -9.919 1.00 57.50 87 PRO A O 1
ATOM 727 N N . ASN A 1 88 ? -9.102 18.009 -9.930 1.00 56.16 88 ASN A N 1
ATOM 728 C CA . ASN A 1 88 ? -9.629 16.848 -9.222 1.00 56.16 88 ASN A CA 1
ATOM 729 C C . ASN A 1 88 ? -9.163 15.622 -10.015 1.00 56.16 88 ASN A C 1
ATOM 731 O O . ASN A 1 88 ? -9.287 15.658 -11.251 1.00 56.16 88 ASN A O 1
ATOM 735 N N . PRO A 1 89 ? -8.576 14.595 -9.367 1.00 60.09 89 PRO A N 1
ATOM 736 C CA . PRO A 1 89 ? -8.251 13.364 -10.068 1.00 60.09 89 PRO A CA 1
ATOM 737 C C . PRO A 1 89 ? -9.465 12.990 -10.924 1.00 60.09 89 PRO A C 1
ATOM 739 O O . PRO A 1 89 ? -10.608 13.060 -10.463 1.00 60.09 89 PRO A O 1
ATOM 742 N N . LYS A 1 90 ? -9.229 12.804 -12.228 1.00 55.44 90 LYS A N 1
ATOM 743 C CA . LYS A 1 90 ? -10.302 12.595 -13.201 1.00 55.44 90 LYS A CA 1
ATOM 744 C C . LYS A 1 90 ? -11.061 11.333 -12.795 1.00 55.44 90 LYS A C 1
ATOM 746 O O . LYS A 1 90 ? -10.547 10.257 -13.057 1.00 55.44 90 LYS A O 1
ATOM 751 N N . GLY A 1 91 ? -12.252 11.486 -12.213 1.00 56.75 91 GLY A N 1
ATOM 752 C CA . GLY A 1 91 ? -13.091 10.360 -11.791 1.00 56.75 91 GLY A CA 1
ATOM 753 C C . GLY A 1 91 ? -12.500 9.561 -10.623 1.00 56.75 91 GLY A C 1
ATOM 754 O O . GLY A 1 91 ? -11.312 9.677 -10.348 1.00 56.75 91 GLY A O 1
ATOM 755 N N . ASP A 1 92 ? -13.390 8.872 -9.895 1.00 62.62 92 ASP A N 1
ATOM 756 C CA . ASP A 1 92 ? -13.295 7.516 -9.298 1.00 62.62 92 ASP A CA 1
ATOM 757 C C . ASP A 1 92 ? -11.964 6.902 -8.798 1.00 62.62 92 ASP A C 1
ATOM 759 O O . ASP A 1 92 ? -11.949 5.736 -8.402 1.00 62.62 92 ASP A O 1
ATOM 763 N N . MET A 1 93 ? -10.852 7.634 -8.737 1.00 73.38 93 MET A N 1
ATOM 764 C CA . MET A 1 93 ? -9.598 7.125 -8.208 1.00 73.38 93 MET A CA 1
ATOM 765 C C . MET A 1 93 ? -9.672 7.093 -6.688 1.00 73.38 93 MET A C 1
ATOM 767 O O . MET A 1 93 ? -9.414 8.074 -5.988 1.00 73.38 93 MET A O 1
ATOM 771 N N . GLU A 1 94 ? -10.037 5.920 -6.193 1.00 84.00 94 GLU A N 1
ATOM 772 C CA . GLU A 1 94 ? -10.110 5.638 -4.773 1.00 84.00 94 GLU A CA 1
ATOM 773 C C . GLU A 1 94 ? -8.728 5.742 -4.126 1.00 84.00 94 GLU A C 1
ATOM 775 O O . GLU A 1 94 ? -7.708 5.354 -4.707 1.00 84.00 94 GLU A O 1
ATOM 780 N N . SER A 1 95 ? -8.697 6.202 -2.872 1.00 84.75 95 SER A N 1
ATOM 781 C CA . SER A 1 95 ? -7.467 6.252 -2.071 1.00 84.75 95 SER A CA 1
ATOM 782 C C . SER A 1 95 ? -6.878 4.865 -1.813 1.00 84.75 95 SER A C 1
ATOM 784 O O . SER A 1 95 ? -5.732 4.757 -1.386 1.00 84.75 95 SER A O 1
ATOM 786 N N . ARG A 1 96 ? -7.638 3.799 -2.076 1.00 87.56 96 ARG A N 1
ATOM 787 C CA . ARG A 1 96 ? -7.177 2.415 -2.084 1.00 87.56 96 ARG A CA 1
ATOM 788 C C . ARG A 1 96 ? -7.999 1.605 -3.076 1.00 87.56 96 ARG A C 1
ATOM 790 O O . ARG A 1 96 ? -9.220 1.569 -2.955 1.00 87.56 96 ARG A O 1
ATOM 797 N N . ALA A 1 97 ? -7.339 0.900 -3.986 1.00 89.31 97 ALA A N 1
ATOM 798 C CA . ALA A 1 97 ? -8.002 -0.048 -4.876 1.00 89.31 97 ALA A CA 1
ATOM 799 C C . ALA A 1 97 ? -7.029 -1.123 -5.378 1.00 89.31 97 ALA A C 1
ATOM 801 O O . ALA A 1 97 ? -5.872 -1.192 -4.957 1.00 89.31 97 ALA A O 1
ATOM 802 N N . PHE A 1 98 ? -7.526 -1.955 -6.290 1.00 90.88 98 PHE A N 1
ATOM 803 C CA . PHE A 1 98 ? -6.733 -2.926 -7.029 1.00 90.88 98 PHE A CA 1
ATOM 804 C C . PHE A 1 98 ? -6.549 -2.469 -8.474 1.00 90.88 98 PHE A C 1
ATOM 806 O O . PHE A 1 98 ? -7.476 -1.937 -9.082 1.00 90.88 98 PHE A O 1
ATOM 813 N N . ALA A 1 99 ? -5.377 -2.733 -9.038 1.00 90.56 99 ALA A N 1
ATOM 814 C CA . ALA A 1 99 ? -5.054 -2.466 -10.432 1.00 90.56 99 ALA A CA 1
ATOM 815 C C . ALA A 1 99 ? -4.217 -3.616 -11.004 1.00 90.56 99 ALA A C 1
ATOM 817 O O . ALA A 1 99 ? -3.433 -4.233 -10.294 1.00 90.56 99 ALA A O 1
ATOM 818 N N . SER A 1 100 ? -4.339 -3.899 -12.300 1.00 89.56 100 SER A N 1
ATOM 819 C CA . SER A 1 100 ? -3.408 -4.814 -12.980 1.00 89.56 100 SER A CA 1
ATOM 820 C C . SER A 1 100 ? -2.068 -4.145 -13.294 1.00 89.56 100 SER A C 1
ATOM 822 O O . SER A 1 100 ? -1.054 -4.818 -13.458 1.00 89.56 100 SER A O 1
ATOM 824 N N . LYS A 1 101 ? -2.069 -2.812 -13.401 1.00 92.81 101 LYS A N 1
ATOM 825 C CA . LYS A 1 101 ? -0.917 -2.019 -13.812 1.00 92.81 101 LYS A CA 1
ATOM 826 C C . LYS A 1 101 ? -1.022 -0.592 -13.291 1.00 92.81 101 LYS A C 1
ATOM 828 O O . LYS A 1 101 ? -2.084 0.020 -13.388 1.00 92.81 101 LYS A O 1
ATOM 833 N N . LEU A 1 102 ? 0.083 -0.048 -12.793 1.00 93.31 102 LEU A N 1
ATOM 834 C CA . LEU A 1 102 ? 0.191 1.337 -12.339 1.00 93.31 102 LEU A CA 1
ATOM 835 C C . LEU A 1 102 ? 1.257 2.067 -13.150 1.00 93.31 102 LEU A C 1
ATOM 837 O O . LEU A 1 102 ? 2.362 1.564 -13.343 1.00 93.31 102 LEU A O 1
ATOM 841 N N . TYR A 1 103 ? 0.924 3.279 -13.586 1.00 94.62 103 TYR A N 1
ATOM 842 C CA . TYR A 1 103 ? 1.850 4.196 -14.237 1.00 94.62 103 TYR A CA 1
ATOM 843 C C . TYR A 1 103 ? 2.033 5.403 -13.331 1.00 94.62 103 TYR A C 1
ATOM 845 O O . TYR A 1 103 ? 1.078 6.136 -13.077 1.00 94.62 103 TYR A O 1
ATOM 853 N N . VAL A 1 104 ? 3.255 5.619 -12.855 1.00 93.88 104 VAL A N 1
ATOM 854 C CA . VAL A 1 104 ? 3.566 6.745 -11.974 1.00 93.88 104 VAL A CA 1
ATOM 855 C C . VAL A 1 104 ? 4.632 7.599 -12.634 1.00 93.88 104 VAL A C 1
ATOM 857 O O . VAL A 1 104 ? 5.671 7.097 -13.058 1.00 93.88 104 VAL A O 1
ATOM 860 N N . GLN A 1 105 ? 4.368 8.900 -12.714 1.00 95.06 105 GLN A 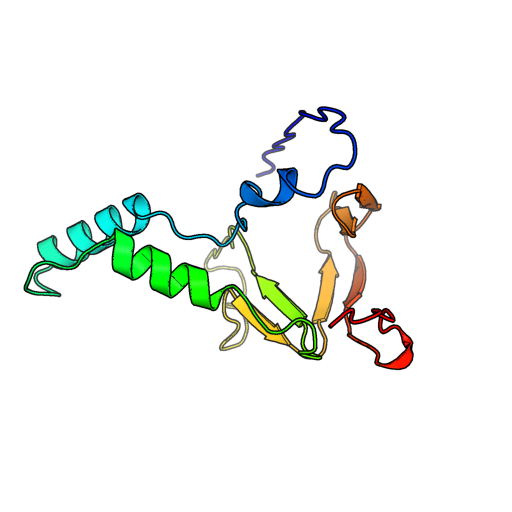N 1
ATOM 861 C CA . GLN A 1 105 ? 5.349 9.900 -13.111 1.00 95.06 105 GLN A CA 1
ATOM 862 C C . GLN A 1 105 ? 5.574 10.853 -11.943 1.00 95.06 105 GLN A C 1
ATOM 864 O O . GLN A 1 105 ? 4.629 11.475 -11.457 1.00 95.06 105 GLN A O 1
ATOM 869 N N . SER A 1 106 ? 6.826 10.996 -11.525 1.00 95.31 106 SER A N 1
ATOM 870 C CA . SER A 1 106 ? 7.191 11.950 -10.489 1.00 95.31 106 SER A CA 1
ATOM 871 C C . SER A 1 106 ? 7.116 13.380 -11.002 1.00 95.31 106 SER A C 1
ATOM 873 O O . SER A 1 106 ? 7.506 13.678 -12.135 1.00 95.31 106 SER A O 1
ATOM 875 N N . ARG A 1 107 ? 6.633 14.258 -10.123 1.00 92.25 107 ARG A N 1
ATOM 876 C CA . ARG A 1 107 ? 6.703 15.721 -10.237 1.00 92.25 107 ARG A CA 1
ATOM 877 C C . ARG A 1 107 ? 7.467 16.349 -9.068 1.00 92.25 107 ARG A C 1
ATOM 879 O O . ARG A 1 107 ? 7.382 17.552 -8.837 1.00 92.25 107 ARG A O 1
ATOM 886 N N . CYS A 1 108 ? 8.164 15.523 -8.291 1.00 91.56 108 CYS A N 1
ATOM 887 C CA . CYS A 1 108 ? 8.838 15.927 -7.066 1.00 91.56 108 CYS A CA 1
ATOM 888 C C . CYS A 1 108 ? 10.304 16.248 -7.349 1.00 91.56 108 CYS A C 1
ATOM 890 O O . CYS A 1 108 ? 10.975 15.484 -8.028 1.00 91.56 108 CYS A O 1
ATOM 892 N N . LEU A 1 109 ? 10.830 17.341 -6.798 1.00 93.94 109 LEU A N 1
ATOM 893 C CA . LEU A 1 109 ? 12.249 17.687 -6.966 1.00 93.94 109 LEU A CA 1
ATOM 894 C C . LEU A 1 109 ? 13.183 16.685 -6.275 1.00 93.94 109 LEU A C 1
ATOM 896 O O . LEU A 1 109 ? 14.248 16.381 -6.803 1.00 93.94 109 LEU A O 1
ATOM 900 N N . ASP A 1 110 ? 12.759 16.187 -5.117 1.00 95.88 110 ASP A N 1
ATOM 901 C CA . ASP A 1 110 ? 13.483 15.226 -4.292 1.00 95.88 110 ASP A CA 1
ATOM 902 C C . ASP A 1 110 ? 12.486 14.176 -3.792 1.00 95.88 110 ASP A C 1
ATOM 904 O O . ASP A 1 110 ? 11.657 14.444 -2.917 1.00 95.88 110 ASP A O 1
ATOM 908 N N . ALA A 1 111 ? 12.479 13.018 -4.445 1.00 96.00 111 ALA A N 1
ATOM 909 C CA . ALA A 1 111 ? 11.619 11.897 -4.099 1.00 96.00 111 ALA A CA 1
ATOM 910 C C . ALA A 1 111 ? 12.359 10.575 -4.277 1.00 96.00 111 ALA A C 1
ATOM 912 O O . ALA A 1 111 ? 13.402 10.489 -4.927 1.00 96.00 111 ALA A O 1
ATOM 913 N N . SER A 1 112 ? 11.804 9.519 -3.693 1.00 95.94 112 SER A N 1
ATOM 914 C CA . SER A 1 112 ? 12.388 8.187 -3.768 1.00 95.94 112 SER A CA 1
ATOM 915 C C . SER A 1 112 ? 11.332 7.123 -4.023 1.00 95.94 112 SER A C 1
ATOM 917 O O . SER A 1 112 ? 10.212 7.210 -3.520 1.00 95.94 112 SER A O 1
ATOM 919 N N . LEU A 1 113 ? 11.716 6.109 -4.793 1.00 95.88 113 LEU A N 1
ATOM 920 C CA . LEU A 1 113 ? 10.986 4.860 -4.943 1.00 95.88 113 LEU A CA 1
ATOM 921 C C . LEU A 1 113 ? 11.639 3.824 -4.028 1.00 95.88 113 LEU A C 1
ATOM 923 O O . LEU A 1 113 ? 12.805 3.486 -4.223 1.00 95.88 113 LEU A O 1
ATOM 927 N N . VAL A 1 114 ? 10.889 3.334 -3.042 1.00 94.44 114 VAL A N 1
ATOM 928 C CA . VAL A 1 114 ? 11.361 2.317 -2.096 1.00 94.44 114 VAL A CA 1
ATOM 929 C C . VAL A 1 114 ? 10.767 0.962 -2.463 1.00 94.44 114 VAL A C 1
ATOM 931 O O . VAL A 1 114 ? 9.550 0.847 -2.601 1.00 94.44 114 VAL A O 1
ATOM 934 N N . ILE A 1 115 ? 11.621 -0.049 -2.608 1.00 91.62 115 ILE A N 1
ATOM 935 C CA . ILE A 1 115 ? 11.255 -1.430 -2.947 1.00 91.62 115 ILE A CA 1
ATOM 936 C C . ILE A 1 115 ? 11.601 -2.333 -1.757 1.00 91.62 115 ILE A C 1
ATOM 938 O O . ILE A 1 115 ? 12.661 -2.182 -1.142 1.00 91.62 115 ILE A O 1
ATOM 942 N N . ASP A 1 116 ? 10.669 -3.215 -1.387 1.00 86.69 116 ASP A N 1
ATOM 943 C CA . ASP A 1 116 ? 10.760 -4.183 -0.278 1.00 86.69 116 ASP A CA 1
ATOM 944 C C . ASP A 1 116 ? 11.135 -3.590 1.093 1.00 86.69 116 ASP A C 1
ATOM 946 O O . ASP A 1 116 ? 11.557 -4.294 2.006 1.00 86.69 116 ASP A O 1
ATOM 950 N N . GLY A 1 117 ? 11.003 -2.270 1.247 1.00 83.62 117 GLY A N 1
ATOM 951 C CA . GLY A 1 117 ? 11.378 -1.542 2.459 1.00 83.62 117 GLY A CA 1
ATOM 952 C C . GLY A 1 117 ? 12.887 -1.409 2.700 1.00 83.62 117 GLY A C 1
ATOM 953 O O . GLY A 1 117 ? 13.268 -0.831 3.713 1.00 83.62 117 GLY A O 1
ATOM 954 N N . SER A 1 118 ? 13.742 -1.901 1.798 1.00 86.25 118 SER A N 1
ATOM 955 C CA . SER A 1 118 ? 15.200 -1.945 2.005 1.00 86.25 118 SER A CA 1
ATOM 956 C C . SER A 1 118 ? 16.006 -1.187 0.951 1.00 86.25 118 SER A C 1
ATOM 958 O O . SER A 1 118 ? 17.079 -0.671 1.264 1.00 86.25 118 SER A O 1
ATOM 960 N N . ILE A 1 119 ? 15.499 -1.071 -0.280 1.00 90.69 119 ILE A N 1
ATOM 961 C CA . ILE A 1 119 ? 16.217 -0.431 -1.388 1.00 90.69 119 ILE A CA 1
ATOM 962 C C . ILE A 1 119 ? 15.486 0.844 -1.798 1.00 90.69 119 ILE A C 1
ATOM 964 O O . ILE A 1 119 ? 14.277 0.828 -2.006 1.00 90.69 119 ILE A O 1
ATOM 968 N N . SER A 1 120 ? 16.228 1.944 -1.937 1.00 94.81 120 SER A N 1
ATOM 969 C CA . SER A 1 120 ? 15.699 3.253 -2.325 1.00 94.81 120 SER A CA 1
ATOM 970 C C . SER A 1 120 ? 16.383 3.769 -3.588 1.00 94.81 120 SER A C 1
ATOM 972 O O . SER A 1 120 ? 17.612 3.826 -3.658 1.00 94.81 120 SER A O 1
ATOM 974 N N . TYR A 1 121 ? 15.584 4.173 -4.573 1.00 94.88 121 TYR A N 1
ATOM 975 C CA . TYR A 1 121 ? 16.041 4.777 -5.823 1.00 94.88 121 TYR A CA 1
ATOM 976 C C . TYR A 1 121 ? 15.590 6.238 -5.901 1.00 94.88 121 TYR A C 1
ATOM 978 O O . TYR A 1 121 ? 14.423 6.513 -5.607 1.00 94.88 121 TYR A O 1
ATOM 986 N N . PRO A 1 122 ? 16.440 7.179 -6.355 1.00 97.12 122 PRO A N 1
ATOM 987 C CA . PRO A 1 122 ? 15.995 8.531 -6.678 1.00 97.12 122 PRO A CA 1
ATOM 988 C C . PRO A 1 122 ? 14.853 8.504 -7.701 1.00 97.12 122 PRO A C 1
ATOM 990 O O . PRO A 1 122 ? 14.955 7.862 -8.746 1.00 97.12 122 PRO A O 1
ATOM 993 N N . PHE A 1 123 ? 13.769 9.216 -7.409 1.00 96.25 123 PHE A N 1
ATOM 994 C CA . PHE A 1 123 ? 12.557 9.255 -8.227 1.00 96.25 123 PHE A CA 1
ATOM 995 C C . PHE A 1 123 ? 12.080 10.701 -8.410 1.00 96.25 123 PHE A C 1
ATOM 997 O O . PHE A 1 123 ? 10.947 11.060 -8.092 1.00 96.25 123 PHE A O 1
ATOM 1004 N N . ASN A 1 124 ? 12.987 11.550 -8.893 1.00 96.62 124 ASN A N 1
ATOM 1005 C CA . ASN A 1 124 ? 12.792 12.995 -9.043 1.00 96.62 124 ASN A CA 1
ATOM 1006 C C . ASN A 1 124 ? 11.968 13.354 -10.294 1.00 96.62 124 ASN A C 1
ATOM 1008 O O . ASN A 1 124 ? 11.583 12.476 -11.064 1.00 96.62 124 ASN A O 1
ATOM 1012 N N . ASP A 1 125 ? 11.686 14.642 -10.496 1.00 96.75 125 ASP A N 1
ATOM 1013 C CA . ASP A 1 125 ? 10.789 15.147 -11.539 1.00 96.75 125 ASP A CA 1
ATOM 1014 C C . ASP A 1 125 ? 11.116 14.567 -12.920 1.00 96.75 125 ASP A C 1
ATOM 1016 O O . ASP A 1 125 ? 12.266 14.504 -13.355 1.00 96.75 125 ASP A O 1
ATOM 1020 N N . GLY A 1 126 ? 10.072 14.100 -13.601 1.00 95.38 126 GLY A N 1
ATOM 1021 C CA . GLY A 1 126 ? 10.184 13.441 -14.896 1.00 95.38 126 GLY A CA 1
ATOM 1022 C C . GLY A 1 126 ? 10.490 11.943 -14.834 1.00 95.38 126 GLY A C 1
ATOM 1023 O O . GLY A 1 126 ? 10.251 11.269 -15.840 1.00 95.38 126 GLY A O 1
ATOM 1024 N N . AL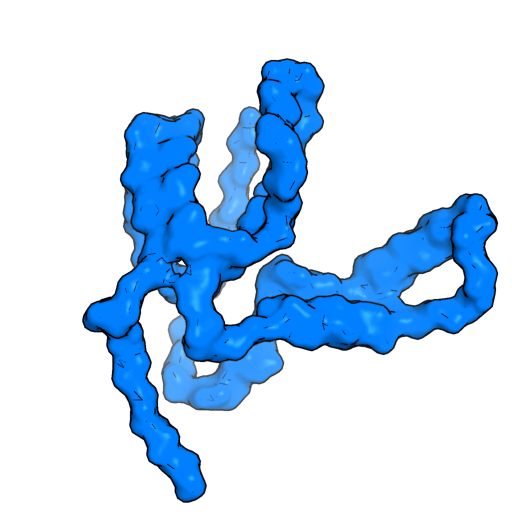A A 1 127 ? 10.928 11.397 -13.691 1.00 96.56 127 ALA A N 1
ATOM 1025 C CA . ALA A 1 127 ? 11.082 9.954 -13.510 1.00 96.56 127 ALA A CA 1
ATOM 1026 C C . ALA A 1 127 ? 9.737 9.239 -13.680 1.00 96.56 127 ALA A C 1
ATOM 1028 O O . ALA A 1 127 ? 8.683 9.746 -13.284 1.00 96.56 127 ALA A O 1
ATOM 1029 N N . LYS A 1 128 ? 9.771 8.056 -14.296 1.00 96.88 128 LYS A N 1
ATOM 1030 C CA . LYS A 1 128 ? 8.586 7.250 -14.599 1.00 96.88 128 LYS A CA 1
ATOM 1031 C C . LYS A 1 128 ? 8.819 5.815 -14.167 1.00 96.88 128 LYS A C 1
ATOM 1033 O O . LYS A 1 128 ? 9.901 5.281 -14.388 1.00 96.88 128 LYS A O 1
ATOM 1038 N N . VAL A 1 129 ? 7.793 5.195 -13.602 1.00 95.88 129 VAL A N 1
ATOM 1039 C CA . VAL A 1 129 ? 7.783 3.768 -13.287 1.00 95.88 129 VAL A CA 1
ATOM 1040 C C . VAL A 1 129 ? 6.479 3.146 -13.758 1.00 95.88 129 VAL A C 1
ATOM 1042 O O . VAL A 1 129 ? 5.417 3.777 -13.754 1.00 95.88 129 VAL A O 1
ATOM 1045 N N . VAL A 1 130 ? 6.597 1.895 -14.179 1.00 95.94 130 VAL A N 1
ATOM 1046 C CA . VAL A 1 130 ? 5.483 1.006 -14.460 1.00 95.94 130 VAL A CA 1
ATOM 1047 C C . VAL A 1 130 ? 5.556 -0.122 -13.446 1.00 95.94 130 VAL A C 1
ATOM 1049 O O . VAL A 1 130 ? 6.581 -0.792 -13.362 1.00 95.94 130 VAL A O 1
ATOM 1052 N N . LEU A 1 131 ? 4.486 -0.313 -12.682 1.00 95.19 131 LEU A N 1
ATOM 1053 C CA . LEU A 1 131 ? 4.343 -1.444 -11.771 1.00 95.19 131 LEU A CA 1
ATOM 1054 C C . LEU A 1 131 ? 3.296 -2.378 -12.369 1.00 95.19 131 LEU A C 1
ATOM 1056 O O . LEU A 1 131 ? 2.170 -1.953 -12.628 1.00 95.19 131 LEU A O 1
ATOM 1060 N N . GLU A 1 132 ? 3.670 -3.626 -12.614 1.00 94.19 132 GLU A N 1
ATOM 1061 C CA . GLU A 1 132 ? 2.781 -4.679 -13.099 1.00 94.19 132 GLU A CA 1
ATOM 1062 C C . GLU A 1 132 ? 3.202 -6.017 -12.499 1.00 94.19 132 GLU A C 1
ATOM 1064 O O . GLU A 1 132 ? 4.360 -6.206 -12.131 1.00 94.19 132 GLU A O 1
ATOM 1069 N N . THR A 1 133 ? 2.255 -6.937 -12.396 1.00 91.06 133 THR A N 1
ATOM 1070 C CA . THR A 1 133 ? 2.523 -8.341 -12.092 1.00 91.06 133 THR A CA 1
ATOM 1071 C C . THR A 1 133 ? 2.744 -9.103 -13.392 1.00 91.06 133 THR A C 1
ATOM 1073 O O . THR A 1 133 ? 2.089 -8.849 -14.408 1.00 91.06 133 THR A O 1
ATOM 1076 N N . ARG A 1 134 ? 3.671 -10.060 -13.369 1.00 90.06 134 ARG A N 1
ATOM 1077 C CA . ARG A 1 134 ? 3.938 -10.960 -14.491 1.00 90.06 134 ARG A CA 1
ATOM 1078 C C . ARG A 1 134 ? 3.973 -12.396 -13.984 1.00 90.06 134 ARG A C 1
ATOM 1080 O O . ARG A 1 134 ? 4.698 -12.654 -13.027 1.00 90.06 134 ARG A O 1
ATOM 1087 N N . PRO A 1 135 ? 3.235 -13.330 -14.610 1.00 89.62 135 PRO A N 1
ATOM 1088 C CA . PRO A 1 135 ? 3.287 -14.741 -14.229 1.00 89.62 135 PRO A CA 1
ATOM 1089 C C . PRO A 1 135 ? 4.704 -15.323 -14.284 1.00 89.62 135 PRO A C 1
ATOM 1091 O O . PRO A 1 135 ? 5.058 -16.140 -13.443 1.00 89.62 135 PRO A O 1
ATOM 1094 N N . ASP A 1 136 ? 5.519 -14.857 -15.232 1.00 93.69 136 ASP A N 1
ATOM 1095 C CA . ASP A 1 136 ? 6.904 -15.307 -15.412 1.00 93.69 136 ASP A CA 1
ATOM 1096 C C . ASP A 1 136 ? 7.832 -14.881 -14.258 1.00 93.69 136 ASP A C 1
ATOM 1098 O O . ASP A 1 136 ? 8.858 -15.517 -14.036 1.00 93.69 136 ASP A O 1
ATOM 1102 N N . ASP A 1 137 ? 7.454 -13.841 -13.505 1.00 89.12 137 ASP A N 1
ATOM 1103 C CA . ASP A 1 137 ? 8.198 -13.325 -12.348 1.00 89.12 137 ASP A CA 1
ATOM 1104 C C . ASP A 1 137 ? 7.646 -13.876 -11.014 1.00 89.12 137 ASP A C 1
ATOM 1106 O O . ASP A 1 137 ? 8.050 -13.438 -9.933 1.00 89.12 137 ASP A O 1
ATOM 1110 N N . ALA A 1 138 ? 6.694 -14.817 -11.059 1.00 89.00 138 ALA A N 1
ATOM 1111 C CA . ALA A 1 138 ? 6.074 -15.365 -9.859 1.00 89.00 138 ALA A CA 1
ATOM 1112 C C . ALA A 1 138 ? 7.073 -16.184 -9.025 1.00 89.00 138 ALA A C 1
ATOM 1114 O O . ALA A 1 138 ? 7.795 -17.048 -9.528 1.00 89.00 138 ALA A O 1
ATOM 1115 N N . LEU A 1 139 ? 7.073 -15.949 -7.712 1.00 90.12 139 LEU A N 1
ATOM 1116 C CA . LEU A 1 139 ? 7.886 -16.717 -6.775 1.00 90.12 139 LEU A CA 1
ATOM 1117 C C . LEU A 1 139 ? 7.330 -18.138 -6.616 1.00 90.12 139 LEU A C 1
ATOM 1119 O O . LEU A 1 139 ? 6.146 -18.336 -6.341 1.00 90.12 139 LEU A O 1
ATOM 1123 N N . LEU A 1 140 ? 8.207 -19.136 -6.727 1.00 88.25 140 LEU A N 1
ATOM 1124 C CA . LEU A 1 140 ? 7.860 -20.529 -6.458 1.00 88.25 140 LEU A CA 1
ATOM 1125 C C . LEU A 1 140 ? 7.849 -20.778 -4.949 1.00 88.25 140 LEU A C 1
ATOM 1127 O O . LEU A 1 140 ? 8.845 -20.548 -4.264 1.00 88.25 140 LEU A O 1
ATOM 1131 N N . THR A 1 141 ? 6.729 -21.285 -4.439 1.00 86.94 141 THR A N 1
ATOM 1132 C CA . THR A 1 141 ? 6.571 -21.647 -3.025 1.00 86.94 141 THR A CA 1
ATOM 1133 C C . THR A 1 141 ? 6.373 -23.154 -2.900 1.00 86.94 141 THR A C 1
ATOM 1135 O O . THR A 1 141 ? 5.572 -23.738 -3.627 1.00 86.94 141 THR A O 1
ATOM 1138 N N . ILE A 1 142 ? 7.095 -23.792 -1.976 1.00 89.81 142 ILE A N 1
ATOM 1139 C CA . ILE A 1 142 ? 6.870 -25.196 -1.617 1.00 89.81 142 ILE A CA 1
ATOM 1140 C C . ILE A 1 142 ? 5.775 -25.233 -0.549 1.00 89.81 142 ILE A C 1
ATOM 1142 O O . ILE A 1 142 ? 5.955 -24.668 0.529 1.00 89.81 142 ILE A O 1
ATOM 1146 N N . SER A 1 143 ? 4.661 -25.906 -0.841 1.00 85.62 143 SER A N 1
ATOM 1147 C CA . SER A 1 143 ? 3.652 -26.234 0.170 1.00 85.62 143 SER A CA 1
ATOM 1148 C C . SER A 1 143 ? 4.079 -27.500 0.903 1.00 85.62 143 SER A C 1
ATOM 1150 O O . SER A 1 143 ? 4.385 -28.507 0.264 1.00 85.62 143 SER A O 1
ATOM 1152 N N . MET A 1 144 ? 4.127 -27.439 2.231 1.00 83.12 144 MET A N 1
ATOM 1153 C CA . MET A 1 144 ? 4.299 -28.612 3.083 1.00 83.12 144 MET A CA 1
ATOM 1154 C C . MET A 1 144 ? 2.960 -28.858 3.771 1.00 83.12 144 MET A C 1
ATOM 1156 O O . MET A 1 144 ? 2.534 -28.019 4.566 1.00 83.12 144 MET A O 1
ATOM 1160 N N . ASP A 1 145 ? 2.305 -29.956 3.401 1.00 71.38 145 ASP A N 1
ATOM 1161 C CA . ASP A 1 145 ? 1.066 -30.430 4.030 1.00 71.38 145 ASP A CA 1
ATOM 1162 C C . ASP A 1 145 ? 1.335 -31.064 5.407 1.00 71.38 145 ASP A C 1
ATOM 1164 O O . ASP A 1 145 ? 2.409 -31.694 5.579 1.00 71.38 145 ASP A O 1
#

Sequence (145 aa):
IYRHYRFDSVEELSFHPRIYSNISSINRLSPKNVEELLTILQQGNHIGGHLDANVIAQEYNRRLVFPPDDPRLCYSIREEIRVGVWPNPKGDMESRAFASKLYVQSRCLDASLVIDGSISYPFNDGAKVVLETRPDDALLTISMD

Secondary structure (DSSP, 8-state):
----------------TTGGGG---TTPPPHHHHHHHHHHHHHTT---S---HHHHHHHHHHTT---TT--SEEEE--S----TTSPP-SS---SEEEESEEEEE---SS-EEEETTTEEEE--TT-EEEEE--GGGPPP-----

Radius of gyration: 19.69 Å; chains: 1; bounding box: 48×55×36 Å
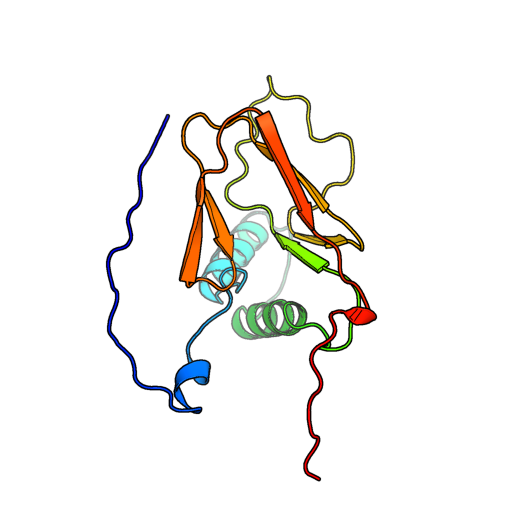
pLDDT: mean 78.75, std 22.57, range [23.25, 97.12]

Foldseek 3Di:
DDDDDDDDDDDPDDDDPVPVVPPQDPPQDDLVNQVVVVVVCVVVVVDDDDDRSVVVSVVVSVVVDDDPPPQWDKDAAPPDDDDPVDPDPPPDPDRIDTHQKDKDAADAQFDWDDDPNPDIDTRHHRRIDMDHGDPVPDDDDDDDD